Protein AF-A0A8E0V393-F1 (afdb_monomer)

Structure (mmCIF, N/CA/C/O backbone):
data_AF-A0A8E0V393-F1
#
_entry.id   AF-A0A8E0V393-F1
#
loop_
_atom_site.group_PDB
_atom_site.id
_atom_site.type_symbol
_atom_site.label_atom_id
_atom_site.label_alt_id
_atom_site.label_comp_id
_atom_site.label_asym_id
_atom_site.label_entity_id
_atom_site.label_seq_id
_atom_site.pdbx_PDB_ins_code
_atom_site.Cartn_x
_atom_site.Cartn_y
_atom_site.Cartn_z
_atom_site.occupancy
_atom_site.B_iso_or_equiv
_atom_site.auth_seq_id
_atom_site.auth_comp_id
_atom_site.auth_asym_id
_atom_site.auth_atom_id
_atom_site.pdbx_PDB_model_num
ATOM 1 N N . MET A 1 1 ? -1.087 10.010 -9.249 1.00 52.94 1 MET A N 1
ATOM 2 C CA . MET A 1 1 ? -2.219 9.101 -9.509 1.00 52.94 1 MET A CA 1
ATOM 3 C C . MET A 1 1 ? -3.265 9.861 -10.289 1.00 52.94 1 MET A C 1
ATOM 5 O O . MET A 1 1 ? -3.625 10.969 -9.898 1.00 52.94 1 MET A O 1
ATOM 9 N N . ASP A 1 2 ? -3.722 9.287 -11.389 1.00 52.03 2 ASP A N 1
ATOM 10 C CA . ASP A 1 2 ? -4.649 9.952 -12.288 1.00 52.03 2 ASP A CA 1
ATOM 11 C C . ASP A 1 2 ? -6.022 9.872 -11.626 1.00 52.03 2 ASP A C 1
ATOM 13 O O . ASP A 1 2 ? -6.637 8.809 -11.564 1.00 52.03 2 ASP A O 1
ATOM 17 N N . ALA A 1 3 ? -6.461 10.986 -11.040 1.00 61.19 3 ALA A N 1
ATOM 18 C CA . ALA A 1 3 ? -7.719 11.134 -10.314 1.00 61.19 3 ALA A CA 1
ATOM 19 C C . ALA A 1 3 ? -8.929 11.051 -11.266 1.00 61.19 3 ALA A C 1
ATOM 21 O O . ALA A 1 3 ? -9.709 11.992 -11.414 1.00 61.19 3 ALA A O 1
ATOM 22 N N . THR A 1 4 ? -9.057 9.933 -11.975 1.00 73.75 4 THR A N 1
ATOM 23 C CA . THR A 1 4 ? -10.166 9.664 -12.882 1.00 73.75 4 THR A CA 1
ATOM 24 C C . THR A 1 4 ? -11.470 9.629 -12.089 1.00 73.75 4 THR A C 1
ATOM 26 O O . THR A 1 4 ? -11.495 9.237 -10.921 1.00 73.75 4 THR A O 1
ATOM 29 N N . ALA A 1 5 ? -12.575 10.028 -12.724 1.00 72.75 5 ALA A N 1
ATOM 30 C CA . ALA A 1 5 ? -13.882 10.046 -12.066 1.00 72.75 5 ALA A CA 1
ATOM 31 C C . ALA A 1 5 ? -14.248 8.698 -11.401 1.00 72.75 5 ALA A C 1
ATOM 33 O O . ALA A 1 5 ? -14.645 8.721 -10.240 1.00 72.75 5 ALA A O 1
ATOM 34 N N . PRO A 1 6 ? -14.020 7.520 -12.025 1.00 75.88 6 PRO A N 1
ATOM 35 C CA . PRO A 1 6 ? -14.301 6.240 -11.371 1.00 75.88 6 PRO A CA 1
ATOM 36 C C . PRO A 1 6 ? -13.514 6.012 -10.076 1.00 75.88 6 PRO A C 1
ATOM 38 O O . PRO A 1 6 ? -14.058 5.444 -9.128 1.00 75.88 6 PRO A O 1
ATOM 41 N N . TYR A 1 7 ? -12.253 6.454 -10.029 1.00 70.75 7 TYR A N 1
ATOM 42 C CA . TYR A 1 7 ? -11.410 6.347 -8.841 1.00 70.75 7 TYR A CA 1
ATOM 43 C C . TYR A 1 7 ? -11.893 7.291 -7.732 1.00 70.75 7 TYR A C 1
ATOM 45 O O . TYR A 1 7 ? -12.052 6.879 -6.582 1.00 70.75 7 TYR A O 1
ATOM 53 N N . LEU A 1 8 ? -12.216 8.536 -8.093 1.00 73.19 8 LEU A N 1
ATOM 54 C CA . LEU A 1 8 ? -12.776 9.519 -7.164 1.00 73.19 8 LEU A CA 1
ATOM 55 C C . LEU A 1 8 ? -14.167 9.125 -6.652 1.00 73.19 8 LEU A C 1
ATOM 57 O O . LEU A 1 8 ? -14.508 9.478 -5.529 1.00 73.19 8 LEU A O 1
ATOM 61 N N . ASP A 1 9 ? -14.939 8.356 -7.421 1.00 81.50 9 ASP A N 1
ATOM 62 C CA . ASP A 1 9 ? -16.262 7.855 -7.031 1.00 81.50 9 ASP A CA 1
ATOM 63 C C . ASP A 1 9 ? -16.203 6.546 -6.229 1.00 81.50 9 ASP A C 1
ATOM 65 O O . ASP A 1 9 ? -17.184 6.145 -5.595 1.00 81.50 9 ASP A O 1
ATOM 69 N N . PHE A 1 10 ? -15.088 5.817 -6.265 1.00 83.31 10 PHE A N 1
ATOM 70 C CA . PHE A 1 10 ? -14.952 4.539 -5.567 1.00 83.31 10 PHE A CA 1
ATOM 71 C C . PHE A 1 10 ? -14.913 4.712 -4.043 1.00 83.31 10 PHE A C 1
ATOM 73 O O . PHE A 1 10 ? -15.732 4.118 -3.337 1.00 83.31 10 PHE A O 1
ATOM 80 N N . TRP A 1 11 ? -14.034 5.574 -3.532 1.00 82.00 11 TRP A N 1
ATOM 81 C CA . TRP A 1 11 ? -13.861 5.776 -2.088 1.00 82.00 11 TRP A CA 1
ATOM 82 C C . TRP A 1 11 ? -15.087 6.382 -1.385 1.00 82.00 11 TRP A C 1
ATOM 84 O O . TRP A 1 11 ? -15.479 5.858 -0.337 1.00 82.00 11 TRP A O 1
ATOM 94 N N . PRO A 1 12 ? -15.793 7.380 -1.956 1.00 85.88 12 PRO A N 1
ATOM 95 C CA . PRO A 1 12 ? -17.058 7.858 -1.403 1.00 85.88 12 PRO A CA 1
ATOM 96 C C . PRO A 1 12 ? -18.147 6.781 -1.365 1.00 85.88 12 PRO A C 1
ATOM 98 O O . PRO A 1 12 ? -18.962 6.760 -0.440 1.00 85.88 12 PRO A O 1
ATOM 101 N N . ARG A 1 13 ? -18.173 5.853 -2.335 1.00 87.75 13 ARG A N 1
ATOM 102 C CA . ARG A 1 13 ? -19.107 4.716 -2.296 1.00 87.75 13 ARG A CA 1
ATOM 103 C C . ARG A 1 13 ? -18.800 3.783 -1.132 1.00 87.75 13 ARG A C 1
ATOM 105 O O . ARG A 1 13 ? -19.727 3.433 -0.406 1.00 87.75 13 ARG A O 1
ATOM 112 N N . ILE A 1 14 ? -17.528 3.440 -0.915 1.00 87.31 14 ILE A N 1
ATOM 113 C CA . ILE A 1 14 ? -17.121 2.645 0.254 1.00 87.31 14 ILE A CA 1
ATOM 114 C C . ILE A 1 14 ? -17.487 3.377 1.546 1.00 87.31 14 ILE A C 1
ATOM 116 O O . ILE A 1 14 ? -18.123 2.783 2.412 1.00 87.31 14 ILE A O 1
ATOM 120 N N . GLN A 1 15 ? -17.164 4.669 1.655 1.00 88.00 15 GLN A N 1
ATOM 121 C CA . GLN A 1 15 ? -17.500 5.479 2.829 1.00 88.00 15 GLN A CA 1
ATOM 122 C C . GLN A 1 15 ? -19.001 5.448 3.124 1.00 88.00 15 GLN A C 1
ATOM 124 O O . GLN A 1 15 ? -19.404 5.277 4.268 1.00 88.00 15 GLN A O 1
ATOM 129 N N . LYS A 1 16 ? -19.845 5.563 2.092 1.00 90.31 16 LYS A N 1
ATOM 130 C CA . LYS A 1 16 ? -21.301 5.490 2.241 1.00 90.31 16 LYS A CA 1
ATOM 131 C C . LYS A 1 16 ? -21.769 4.110 2.712 1.00 90.31 16 LYS A C 1
ATOM 133 O O . LYS A 1 16 ? -22.673 4.031 3.541 1.00 90.31 16 LYS A O 1
ATOM 138 N N . SER A 1 17 ? -21.174 3.035 2.199 1.00 91.69 17 SER A N 1
ATOM 139 C CA . SER A 1 17 ? -21.468 1.672 2.654 1.00 91.69 17 SER A CA 1
ATOM 140 C C . SER A 1 17 ? -21.063 1.460 4.114 1.00 91.69 17 SER A C 1
ATOM 142 O O . SER A 1 17 ? -21.858 0.925 4.882 1.00 91.69 17 SER A O 1
ATOM 144 N N . LEU A 1 18 ? -19.887 1.939 4.524 1.00 91.31 18 LEU A N 1
ATOM 145 C CA . LEU A 1 18 ? -19.428 1.879 5.915 1.00 91.31 18 LEU A CA 1
ATOM 146 C C . LEU A 1 18 ? -20.312 2.724 6.840 1.00 91.31 18 LEU A C 1
ATOM 148 O O . LEU A 1 18 ? -20.756 2.232 7.874 1.00 91.31 18 LEU A O 1
ATOM 152 N N . ALA A 1 19 ? -20.692 3.929 6.411 1.00 91.81 19 ALA A N 1
ATOM 153 C CA . ALA A 1 19 ? -21.616 4.781 7.153 1.00 91.81 19 ALA A CA 1
ATOM 154 C C . ALA A 1 19 ? -22.994 4.120 7.344 1.00 91.81 19 ALA A C 1
ATOM 156 O O . ALA A 1 19 ? -23.599 4.254 8.402 1.00 91.81 19 ALA A O 1
ATOM 157 N N . SER A 1 20 ? -23.485 3.352 6.360 1.00 93.62 20 SER A N 1
ATOM 158 C CA . SER A 1 20 ? -24.735 2.583 6.505 1.00 93.62 20 SER A CA 1
ATOM 159 C C . SER A 1 20 ? -24.648 1.441 7.525 1.00 93.62 20 SER A C 1
ATOM 161 O O . SER A 1 20 ? -25.679 0.954 7.985 1.00 93.62 20 SER A O 1
ATOM 163 N N . ALA A 1 21 ? -23.428 1.045 7.891 1.00 93.81 21 ALA A N 1
ATOM 164 C CA . ALA A 1 21 ? -23.123 0.092 8.951 1.00 93.81 21 ALA A CA 1
ATOM 165 C C . ALA A 1 21 ? -22.686 0.781 10.262 1.00 93.81 21 ALA A C 1
ATOM 167 O O . ALA A 1 21 ? -22.158 0.105 11.140 1.00 93.81 21 ALA A O 1
ATOM 168 N N . ASP A 1 22 ? -22.904 2.097 10.391 1.00 93.25 22 ASP A N 1
ATOM 169 C CA . ASP A 1 22 ? -22.521 2.922 11.549 1.00 93.25 22 ASP A CA 1
ATOM 170 C C . ASP A 1 22 ? -20.999 2.970 11.805 1.00 93.25 22 ASP A C 1
ATOM 172 O O . ASP A 1 22 ? -20.531 3.118 12.932 1.00 93.25 22 ASP A O 1
ATOM 176 N N . ILE A 1 23 ? -20.205 2.837 10.735 1.00 90.19 23 ILE A N 1
ATOM 177 C CA . ILE A 1 23 ? -18.744 2.955 10.766 1.00 90.19 23 ILE A CA 1
ATOM 178 C C . ILE A 1 23 ? -18.354 4.293 10.134 1.00 90.19 23 ILE A C 1
ATOM 180 O O . ILE A 1 23 ? -18.463 4.482 8.920 1.00 90.19 23 ILE A O 1
ATOM 184 N N . GLU A 1 24 ? -17.883 5.227 10.960 1.00 89.81 24 GLU A N 1
ATOM 185 C CA . GLU A 1 24 ? -17.367 6.514 10.497 1.00 89.81 24 GLU A CA 1
ATOM 186 C C . GLU A 1 24 ? -15.930 6.367 9.982 1.00 89.81 24 GLU A C 1
ATOM 188 O O . GLU A 1 24 ? -15.048 5.859 10.675 1.00 89.81 24 GLU A O 1
ATOM 193 N N . THR A 1 25 ? -15.682 6.842 8.763 1.00 89.44 25 THR A N 1
ATOM 194 C CA . THR A 1 25 ? -14.355 6.802 8.139 1.00 89.44 25 THR A CA 1
ATOM 195 C C . THR A 1 25 ? -14.029 8.109 7.434 1.00 89.44 25 THR A C 1
ATOM 197 O O . THR A 1 25 ? -14.920 8.756 6.879 1.00 89.44 25 THR A O 1
ATOM 200 N N . ALA A 1 26 ? -12.739 8.436 7.371 1.00 89.06 26 ALA A N 1
ATOM 201 C CA . ALA A 1 26 ? -12.186 9.498 6.541 1.00 89.06 26 ALA A CA 1
ATOM 202 C C . ALA A 1 26 ? -11.078 8.930 5.643 1.00 89.06 26 ALA A C 1
ATOM 204 O O . ALA A 1 26 ? -10.361 8.018 6.050 1.00 89.06 26 ALA A O 1
ATOM 205 N N . TRP A 1 27 ? -10.934 9.487 4.440 1.00 86.56 27 TRP A N 1
ATOM 206 C CA . TRP A 1 27 ? -9.903 9.096 3.480 1.00 86.56 27 TRP A CA 1
ATOM 207 C C . TRP A 1 27 ? -8.866 10.206 3.357 1.00 86.56 27 TRP A C 1
ATOM 209 O O . TRP A 1 27 ? -9.212 11.353 3.074 1.00 86.56 27 TRP A O 1
ATOM 219 N N . PHE A 1 28 ? -7.597 9.862 3.558 1.00 87.56 28 PHE A N 1
ATOM 220 C CA . PHE A 1 28 ? -6.471 10.736 3.253 1.00 87.56 28 PHE A CA 1
ATOM 221 C C . PHE A 1 28 ? -5.746 10.175 2.031 1.00 87.56 28 PHE A C 1
ATOM 223 O O . PHE A 1 28 ? -5.221 9.065 2.074 1.00 87.56 28 PHE A O 1
ATOM 230 N N . HIS A 1 29 ? -5.723 10.935 0.938 1.00 86.31 29 HIS A N 1
ATOM 231 C CA . HIS A 1 29 ? -5.036 10.534 -0.286 1.00 86.31 29 HIS A CA 1
ATOM 232 C C . HIS A 1 29 ? -3.647 11.169 -0.326 1.00 86.31 29 HIS A C 1
ATOM 234 O O . HIS A 1 29 ? -3.523 12.378 -0.507 1.00 86.31 29 HIS A O 1
ATOM 240 N N . CYS A 1 30 ? -2.601 10.353 -0.186 1.00 84.75 30 CYS A N 1
ATOM 241 C CA . CYS A 1 30 ? -1.232 10.803 -0.415 1.00 84.75 30 CYS A CA 1
ATOM 242 C C . CYS A 1 30 ? -1.003 10.963 -1.927 1.00 84.75 30 CYS A C 1
ATOM 244 O O . CYS A 1 30 ? -0.904 9.981 -2.663 1.00 84.75 30 CYS A O 1
ATOM 246 N N . THR A 1 31 ? -0.957 12.204 -2.408 1.00 89.25 31 THR A N 1
ATOM 247 C CA . THR A 1 31 ? -0.609 12.518 -3.799 1.00 89.25 31 THR A CA 1
ATOM 248 C C . THR A 1 31 ? 0.908 12.577 -3.953 1.00 89.25 31 THR A C 1
ATOM 250 O O . THR A 1 31 ? 1.472 13.660 -4.091 1.00 89.25 31 THR A O 1
ATOM 253 N N . TYR A 1 32 ? 1.559 11.418 -3.891 1.00 85.19 32 TYR A N 1
ATOM 254 C CA . TYR A 1 32 ? 3.004 11.313 -4.079 1.00 85.19 32 TYR A CA 1
ATOM 255 C C . TYR A 1 32 ? 3.407 11.549 -5.544 1.00 85.19 32 TYR A C 1
ATOM 257 O O . TYR A 1 32 ? 2.631 11.329 -6.486 1.00 85.19 32 TYR A O 1
ATOM 265 N N . THR A 1 33 ? 4.636 12.010 -5.734 1.00 88.62 33 THR A N 1
ATOM 266 C CA . THR A 1 33 ? 5.202 12.393 -7.022 1.00 88.62 33 THR A CA 1
ATOM 267 C C . THR A 1 33 ? 5.509 11.151 -7.864 1.00 88.62 33 THR A C 1
ATOM 269 O O . THR A 1 33 ? 6.154 10.212 -7.413 1.00 88.62 33 THR A O 1
ATOM 272 N N . LEU A 1 34 ? 5.056 11.110 -9.119 1.00 86.69 34 LEU A N 1
ATOM 273 C CA . LEU A 1 34 ? 5.272 9.957 -10.004 1.00 86.69 34 LEU A CA 1
ATOM 274 C C . LEU A 1 34 ? 6.572 10.078 -10.811 1.00 86.69 34 LEU A C 1
ATOM 276 O O . LEU A 1 34 ? 7.015 11.181 -11.139 1.00 86.69 34 LEU A O 1
ATOM 280 N N . THR A 1 35 ? 7.144 8.945 -11.217 1.00 80.75 35 THR A N 1
ATOM 281 C CA . THR A 1 35 ? 8.147 8.915 -12.289 1.00 80.75 35 THR A CA 1
ATOM 282 C C . THR A 1 35 ? 7.533 9.416 -13.610 1.00 80.75 35 THR A C 1
ATOM 284 O O . THR A 1 35 ? 6.346 9.202 -13.860 1.00 80.75 35 THR A O 1
ATOM 287 N N . PRO A 1 36 ? 8.305 10.111 -14.471 1.00 84.38 36 PRO A N 1
ATOM 288 C CA . PRO A 1 36 ? 9.731 10.426 -14.338 1.00 84.38 36 PRO A CA 1
ATOM 289 C C . PRO A 1 36 ? 10.025 11.708 -13.531 1.00 84.38 36 PRO A C 1
ATOM 291 O O . PRO A 1 36 ? 11.174 12.135 -13.481 1.00 84.38 36 PRO A O 1
ATOM 294 N N . HIS A 1 37 ? 9.019 12.357 -12.932 1.00 88.31 37 HIS A N 1
ATOM 295 C CA . HIS A 1 37 ? 9.201 13.634 -12.228 1.00 88.31 37 HIS A CA 1
ATOM 296 C C . HIS A 1 37 ? 9.974 13.493 -10.909 1.00 88.31 37 HIS A C 1
ATOM 298 O O . HIS A 1 37 ? 10.737 14.392 -10.562 1.00 88.31 37 HIS A O 1
ATOM 304 N N . ALA A 1 38 ? 9.812 12.366 -10.213 1.00 85.12 38 ALA A N 1
ATOM 305 C CA . ALA A 1 38 ? 10.666 11.947 -9.104 1.00 85.12 38 ALA A CA 1
ATOM 306 C C . ALA A 1 38 ? 10.805 10.419 -9.082 1.00 85.12 38 ALA A C 1
ATOM 308 O O . ALA A 1 38 ? 9.945 9.704 -9.597 1.00 85.12 38 ALA A O 1
ATOM 309 N N . ALA A 1 39 ? 11.877 9.925 -8.475 1.00 86.75 39 ALA A N 1
ATOM 310 C CA . ALA A 1 39 ? 12.171 8.503 -8.310 1.00 86.75 39 ALA A CA 1
ATOM 311 C C . ALA A 1 39 ? 12.422 8.186 -6.827 1.00 86.75 39 ALA A C 1
ATOM 313 O O . ALA A 1 39 ? 12.433 9.098 -5.996 1.00 86.75 39 ALA A O 1
ATOM 314 N N . TYR A 1 40 ? 12.650 6.913 -6.499 1.00 78.75 40 TYR A N 1
ATOM 315 C CA . TYR A 1 40 ? 12.994 6.506 -5.137 1.00 78.75 40 TYR A CA 1
ATOM 316 C C . TYR A 1 40 ? 14.182 7.334 -4.584 1.00 78.75 40 TYR A C 1
ATOM 318 O O . TYR A 1 40 ? 15.143 7.579 -5.325 1.00 78.75 40 TYR A O 1
ATOM 326 N N . PRO A 1 41 ? 14.157 7.768 -3.304 1.00 84.44 41 PRO A N 1
ATOM 327 C CA . PRO A 1 41 ? 13.163 7.465 -2.263 1.00 84.44 41 PRO A CA 1
ATOM 328 C C . PRO A 1 41 ? 11.993 8.459 -2.139 1.00 84.44 41 PRO A C 1
ATOM 330 O O . PRO A 1 41 ? 11.233 8.357 -1.180 1.00 84.44 41 PRO A O 1
ATOM 333 N N . THR A 1 42 ? 11.800 9.401 -3.069 1.00 86.12 42 THR A N 1
ATOM 334 C CA . THR A 1 42 ? 10.861 10.527 -2.883 1.00 86.12 42 THR A CA 1
ATOM 335 C C . THR A 1 42 ? 9.435 10.093 -2.539 1.00 86.12 42 THR A C 1
ATOM 337 O O . THR A 1 42 ? 8.858 10.610 -1.589 1.00 86.12 42 THR A O 1
ATOM 340 N N . GLN A 1 43 ? 8.872 9.110 -3.245 1.00 87.44 43 GLN A N 1
ATOM 341 C CA . GLN A 1 43 ? 7.506 8.636 -2.985 1.00 87.44 43 GLN A CA 1
ATOM 342 C C . GLN A 1 43 ? 7.347 8.075 -1.573 1.00 87.44 43 GLN A C 1
ATOM 344 O O . GLN A 1 43 ? 6.326 8.272 -0.914 1.00 87.44 43 GLN A O 1
ATOM 349 N N . PHE A 1 44 ? 8.373 7.362 -1.118 1.00 77.31 44 PHE A N 1
ATOM 350 C CA . PHE A 1 44 ? 8.434 6.773 0.207 1.00 77.31 44 PHE A CA 1
ATOM 351 C C . PHE A 1 44 ? 8.543 7.845 1.293 1.00 77.31 44 PHE A C 1
ATOM 353 O O . PHE A 1 44 ? 7.780 7.803 2.257 1.00 77.31 44 PHE A O 1
ATOM 360 N N . GLU A 1 45 ? 9.394 8.851 1.099 1.00 82.25 45 GLU A N 1
ATOM 361 C CA . GLU A 1 45 ? 9.487 10.005 1.998 1.00 82.25 45 GLU A CA 1
ATOM 362 C C . GLU A 1 45 ? 8.150 10.761 2.092 1.00 82.25 45 GLU A C 1
ATOM 364 O O . GLU A 1 45 ? 7.687 11.070 3.189 1.00 82.25 45 GLU A O 1
ATOM 369 N N . GLU A 1 46 ? 7.476 10.989 0.961 1.00 86.81 46 GLU A N 1
ATOM 370 C CA . GLU A 1 46 ? 6.163 11.646 0.909 1.00 86.81 46 GLU A CA 1
ATOM 371 C C . GLU A 1 46 ? 5.069 10.834 1.630 1.00 86.81 46 GLU A C 1
ATOM 373 O O . GLU A 1 46 ? 4.204 11.409 2.298 1.00 86.81 46 GLU A O 1
ATOM 378 N N . ALA A 1 47 ? 5.106 9.500 1.546 1.00 79.88 47 ALA A N 1
ATOM 379 C CA . ALA A 1 47 ? 4.171 8.630 2.260 1.00 79.88 47 ALA A CA 1
ATOM 380 C C . ALA A 1 47 ? 4.416 8.608 3.776 1.00 79.88 47 ALA A C 1
ATOM 382 O O . ALA A 1 47 ? 3.458 8.638 4.555 1.00 79.88 47 ALA A O 1
ATOM 383 N N . VAL A 1 48 ? 5.683 8.588 4.204 1.00 77.56 48 VAL A N 1
ATOM 384 C CA . VAL A 1 48 ? 6.058 8.686 5.624 1.00 77.56 48 VAL A CA 1
ATOM 385 C C . VAL A 1 48 ? 5.619 10.032 6.198 1.00 77.56 48 VAL A C 1
ATOM 387 O O . VAL A 1 48 ? 5.003 10.071 7.264 1.00 77.56 48 VAL A O 1
ATOM 390 N N . GLU A 1 49 ? 5.854 11.125 5.474 1.00 83.31 49 GLU A N 1
ATOM 391 C CA . GLU A 1 49 ? 5.453 12.465 5.906 1.00 83.31 49 GLU A CA 1
ATOM 392 C C . GLU A 1 49 ? 3.927 12.619 5.972 1.00 83.31 49 GLU A C 1
ATOM 394 O O . GLU A 1 49 ? 3.398 13.215 6.911 1.00 83.31 49 GLU A O 1
ATOM 399 N N . ALA A 1 50 ? 3.189 12.013 5.036 1.00 84.50 50 ALA A N 1
ATOM 400 C CA . ALA A 1 50 ? 1.731 11.959 5.102 1.00 84.50 50 ALA A CA 1
ATOM 401 C C . ALA A 1 50 ? 1.232 11.236 6.366 1.00 84.50 50 ALA A C 1
ATOM 403 O O . ALA A 1 50 ? 0.309 11.716 7.029 1.00 84.50 50 ALA A O 1
ATOM 404 N N . LEU A 1 51 ? 1.844 10.105 6.733 1.00 79.44 51 LEU A N 1
ATOM 405 C CA . LEU A 1 51 ? 1.495 9.397 7.964 1.00 79.44 51 LEU A CA 1
ATOM 406 C C . LEU A 1 51 ? 1.840 10.227 9.208 1.00 79.44 51 LEU A C 1
ATOM 408 O O . LEU A 1 51 ? 1.009 10.328 10.113 1.00 79.44 51 LEU A O 1
ATOM 412 N N . ARG A 1 52 ? 3.020 10.863 9.233 1.00 86.44 52 ARG A N 1
ATOM 413 C CA . ARG A 1 52 ? 3.435 11.776 10.309 1.00 86.44 52 ARG A CA 1
ATOM 414 C C . ARG A 1 52 ? 2.403 12.885 10.504 1.00 86.44 52 ARG A C 1
ATOM 416 O O . ARG A 1 52 ? 1.932 13.078 11.619 1.00 86.44 52 ARG A O 1
ATOM 423 N N . TYR A 1 53 ? 1.980 13.543 9.425 1.00 82.94 53 TYR A N 1
ATOM 424 C CA . TYR A 1 53 ? 0.943 14.577 9.457 1.00 82.94 53 TYR A CA 1
ATOM 425 C C . TYR A 1 53 ? -0.376 14.074 10.071 1.00 82.94 53 TYR A C 1
ATOM 427 O O . TYR A 1 53 ? -0.970 14.733 10.924 1.00 82.94 53 TYR A O 1
ATOM 435 N N . ILE A 1 54 ? -0.841 12.880 9.694 1.00 81.69 54 ILE A N 1
ATOM 436 C CA . ILE A 1 54 ? -2.084 12.311 10.239 1.00 81.69 54 ILE A CA 1
ATOM 437 C C . ILE A 1 54 ? -1.962 12.020 11.744 1.00 81.69 54 ILE A C 1
ATOM 439 O O . ILE A 1 54 ? -2.902 12.267 12.506 1.00 81.69 54 ILE A O 1
ATOM 443 N N . VAL A 1 55 ? -0.824 11.485 12.181 1.00 77.38 55 VAL A N 1
ATOM 444 C CA . VAL A 1 55 ? -0.613 11.097 13.581 1.00 77.38 55 VAL A CA 1
ATOM 445 C C . VAL A 1 55 ? -0.353 12.316 14.460 1.00 77.38 55 VAL A C 1
ATOM 447 O O . VAL A 1 55 ? -1.019 12.498 15.478 1.00 77.38 55 VAL A O 1
ATOM 450 N N . GLU A 1 56 ? 0.607 13.148 14.073 1.00 81.50 56 GLU A N 1
ATOM 451 C CA . GLU A 1 56 ? 1.117 14.242 14.896 1.00 81.50 56 GLU A CA 1
ATOM 452 C C . GLU A 1 56 ? 0.270 15.505 14.748 1.00 81.50 56 GLU A C 1
ATOM 454 O O . GLU A 1 56 ? -0.184 16.061 15.748 1.00 81.50 56 GLU A O 1
ATOM 459 N N . ASP A 1 57 ? 0.010 15.937 13.512 1.00 85.06 57 ASP A N 1
ATOM 460 C CA . ASP A 1 57 ? -0.637 17.225 13.247 1.00 85.06 57 ASP A CA 1
ATOM 461 C C . ASP A 1 57 ? -2.172 17.126 13.328 1.00 85.06 57 ASP A C 1
ATOM 463 O O . ASP A 1 57 ? -2.833 18.040 13.826 1.00 85.06 57 ASP A O 1
ATOM 467 N N . LEU A 1 58 ? -2.762 16.004 12.893 1.00 88.69 58 LEU A N 1
ATOM 468 C CA . LEU A 1 58 ? -4.205 15.739 13.026 1.00 88.69 58 LEU A CA 1
ATOM 469 C C . LEU A 1 58 ? -4.580 14.974 14.306 1.00 88.69 58 LEU A C 1
ATOM 471 O O . LEU A 1 58 ? -5.772 14.764 14.559 1.00 88.69 58 LEU A O 1
ATOM 475 N N . GLY A 1 59 ? -3.593 14.549 15.101 1.00 82.94 59 GLY A N 1
ATOM 476 C CA . GLY A 1 59 ? -3.800 13.887 16.390 1.00 82.94 59 GLY A CA 1
ATOM 477 C C . GLY A 1 59 ? -4.532 12.546 16.302 1.00 82.94 59 GLY A C 1
ATOM 478 O O . GLY A 1 59 ? -5.245 12.173 17.239 1.00 82.94 59 GLY A O 1
ATOM 479 N N . ARG A 1 60 ? -4.438 11.832 15.172 1.00 84.38 60 ARG A N 1
ATOM 480 C CA . ARG A 1 60 ? -5.109 10.536 15.002 1.00 84.38 60 ARG A CA 1
ATOM 481 C C . ARG A 1 60 ? -4.277 9.424 15.627 1.00 84.38 60 ARG A C 1
ATOM 483 O O . ARG A 1 60 ? -3.087 9.294 15.360 1.00 84.38 60 ARG A O 1
ATOM 490 N N . SER A 1 61 ? -4.921 8.587 16.441 1.00 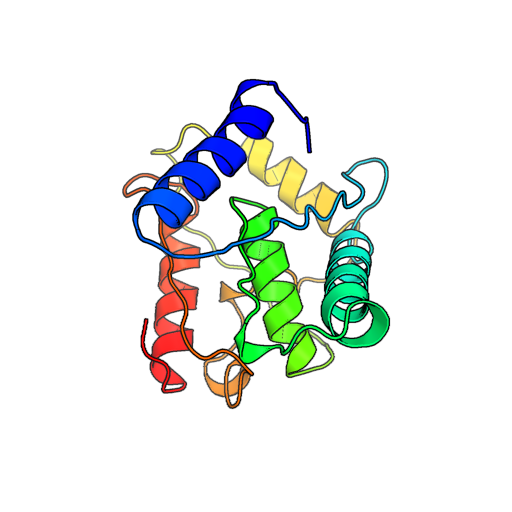82.00 61 SER A N 1
ATOM 491 C CA . SER A 1 61 ? -4.260 7.416 17.017 1.00 82.00 61 SER A CA 1
ATOM 492 C C . SER A 1 61 ? -3.844 6.447 15.903 1.00 82.00 61 SER A C 1
ATOM 494 O O . SER A 1 61 ? -4.708 6.082 15.102 1.00 82.00 61 SER A O 1
ATOM 496 N N . PRO A 1 62 ? -2.595 5.941 15.882 1.00 77.94 62 PRO A N 1
ATOM 497 C CA . PRO A 1 62 ? -2.165 4.927 14.917 1.00 77.94 62 PRO A CA 1
ATOM 498 C C . PRO A 1 62 ? -3.071 3.691 14.870 1.00 77.94 62 PRO A C 1
ATOM 500 O O . PRO A 1 62 ? -3.292 3.124 13.807 1.00 77.94 62 PRO A O 1
ATOM 503 N N . SER A 1 63 ? -3.679 3.309 16.001 1.00 77.56 63 SER A N 1
ATOM 504 C CA . SER A 1 63 ? -4.622 2.181 16.068 1.00 77.56 63 SER A CA 1
ATOM 505 C C . SER A 1 63 ? -5.944 2.404 15.324 1.00 77.56 63 SER A C 1
ATOM 507 O O . SER A 1 63 ? -6.737 1.474 15.210 1.00 77.56 63 SER A O 1
ATOM 509 N N . GLN A 1 64 ? -6.205 3.624 14.852 1.00 82.19 64 GLN A N 1
ATOM 510 C CA . GLN A 1 64 ? -7.386 3.992 14.069 1.00 82.19 64 GLN A CA 1
ATOM 511 C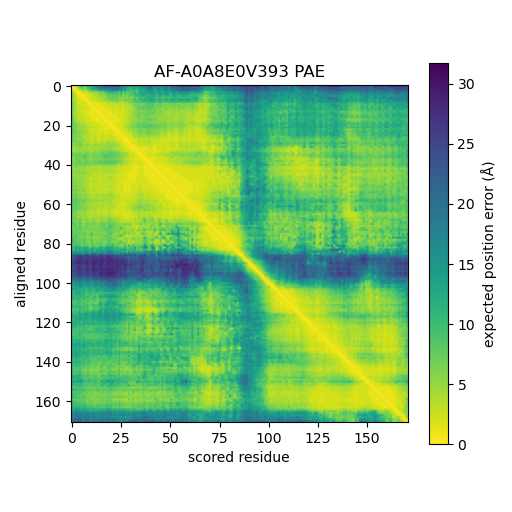 C . GLN A 1 64 ? -7.043 4.269 12.598 1.00 82.19 64 GLN A C 1
ATOM 513 O O . GLN A 1 64 ? -7.900 4.737 11.851 1.00 82.19 64 GLN A O 1
ATOM 518 N N . ILE A 1 65 ? -5.796 4.021 12.185 1.00 82.50 65 ILE A N 1
ATOM 519 C CA . ILE A 1 65 ? -5.314 4.290 10.833 1.00 82.50 65 ILE A CA 1
ATOM 520 C C . ILE A 1 65 ? -5.176 2.968 10.083 1.00 82.50 65 ILE A C 1
ATOM 522 O O . ILE A 1 65 ? -4.548 2.023 10.556 1.00 82.50 65 ILE A O 1
ATOM 526 N N . LEU A 1 66 ? -5.749 2.930 8.884 1.00 85.00 66 LEU A N 1
ATOM 527 C CA . LEU A 1 66 ? -5.526 1.874 7.906 1.00 85.00 66 LEU A CA 1
ATOM 528 C C . LEU A 1 66 ? -4.651 2.445 6.791 1.00 85.00 66 LEU A C 1
ATOM 530 O O . LEU A 1 66 ? -5.021 3.436 6.162 1.00 85.00 66 LEU A O 1
ATOM 534 N N . LEU A 1 67 ? -3.504 1.815 6.546 1.00 81.88 67 LEU A N 1
ATOM 535 C CA . LEU A 1 67 ? -2.730 2.045 5.330 1.00 81.88 67 LEU A CA 1
ATOM 536 C C . LEU A 1 67 ? -3.281 1.124 4.241 1.00 81.88 67 LEU A C 1
ATOM 538 O O . LEU A 1 67 ? -3.433 -0.077 4.465 1.00 81.88 67 LEU A O 1
ATOM 542 N N . ALA A 1 68 ? -3.608 1.689 3.084 1.00 84.69 68 ALA A N 1
ATOM 543 C CA . ALA A 1 68 ? -4.170 0.953 1.963 1.00 84.69 68 ALA A CA 1
ATOM 544 C C . ALA A 1 68 ? -3.604 1.478 0.642 1.00 84.69 68 ALA A C 1
ATOM 546 O O . ALA A 1 68 ? -3.441 2.686 0.466 1.00 84.69 68 ALA A O 1
ATOM 547 N N . GLY A 1 69 ? -3.352 0.563 -0.291 1.00 81.75 69 GLY A N 1
ATOM 548 C CA . GLY A 1 69 ? -2.895 0.865 -1.640 1.00 81.75 69 GLY A CA 1
ATOM 549 C C . GLY A 1 69 ? -2.962 -0.368 -2.538 1.00 81.75 69 GLY A C 1
ATOM 550 O O . GLY A 1 69 ? -3.043 -1.495 -2.052 1.00 81.75 69 GLY A O 1
ATOM 551 N N . ASP A 1 70 ? -2.939 -0.137 -3.843 1.00 80.69 70 ASP A N 1
ATOM 552 C CA . ASP A 1 70 ? -2.919 -1.130 -4.915 1.00 80.69 70 ASP A CA 1
ATOM 553 C C . ASP A 1 70 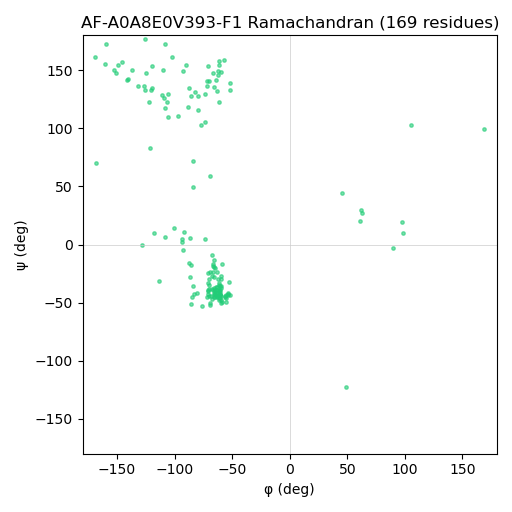? -1.646 -0.973 -5.763 1.00 80.69 70 ASP A C 1
ATOM 555 O O . ASP A 1 70 ? -1.069 0.114 -5.822 1.00 80.69 70 ASP A O 1
ATOM 559 N N . SER A 1 71 ? -1.180 -2.055 -6.398 1.00 83.38 71 SER A N 1
ATOM 560 C CA . SER A 1 71 ? 0.013 -2.047 -7.266 1.00 83.38 71 SER A CA 1
ATOM 561 C C . SER A 1 71 ? 1.223 -1.356 -6.588 1.00 83.38 71 SER A C 1
ATOM 563 O O . SER A 1 71 ? 1.605 -1.728 -5.475 1.00 83.38 71 SER A O 1
ATOM 565 N N . ALA A 1 72 ? 1.800 -0.310 -7.189 1.00 75.19 72 ALA A N 1
ATOM 566 C CA . ALA A 1 72 ? 2.889 0.479 -6.602 1.00 75.19 72 ALA A CA 1
ATOM 567 C C . ALA A 1 72 ? 2.523 1.143 -5.254 1.00 75.19 72 ALA A C 1
ATOM 569 O O . ALA A 1 72 ? 3.380 1.308 -4.389 1.00 75.19 72 ALA A O 1
ATOM 570 N N . GLY A 1 73 ? 1.249 1.483 -5.032 1.00 74.94 73 GLY A N 1
ATOM 571 C CA . GLY A 1 73 ? 0.762 1.996 -3.749 1.00 74.94 73 GLY A CA 1
ATOM 572 C C . GLY A 1 73 ? 0.748 0.934 -2.641 1.00 74.94 73 GLY A C 1
ATOM 573 O O . GLY A 1 73 ? 0.947 1.265 -1.472 1.00 74.94 73 GLY A O 1
ATOM 574 N N . ALA A 1 74 ? 0.572 -0.346 -2.989 1.00 77.00 74 ALA A N 1
ATOM 575 C CA . ALA A 1 74 ? 0.698 -1.453 -2.038 1.00 77.00 74 ALA A CA 1
ATOM 576 C C . ALA A 1 74 ? 2.164 -1.666 -1.630 1.00 77.00 74 ALA A C 1
ATOM 578 O O . ALA A 1 74 ? 2.453 -1.808 -0.442 1.00 77.00 74 ALA A O 1
ATOM 579 N N . ASN A 1 75 ? 3.094 -1.608 -2.592 1.00 80.00 75 ASN A N 1
ATOM 580 C CA . ASN A 1 75 ? 4.536 -1.623 -2.317 1.00 80.00 75 ASN A CA 1
ATOM 581 C C . ASN A 1 75 ? 4.931 -0.476 -1.367 1.00 80.00 75 ASN A C 1
ATOM 583 O O . ASN A 1 75 ? 5.597 -0.707 -0.361 1.00 80.00 75 ASN A O 1
ATOM 587 N N . LEU A 1 76 ? 4.407 0.730 -1.607 1.00 69.06 76 LEU A N 1
ATOM 588 C CA . LEU A 1 76 ? 4.629 1.898 -0.755 1.00 69.06 76 LEU A CA 1
ATOM 589 C C . LEU A 1 76 ? 4.108 1.704 0.680 1.00 69.06 76 LEU A C 1
ATOM 591 O O . LEU A 1 76 ? 4.788 2.074 1.636 1.00 69.06 76 LEU A O 1
ATOM 595 N N . CYS A 1 77 ? 2.943 1.070 0.856 1.00 70.75 77 CYS A N 1
ATOM 596 C CA . CYS A 1 77 ? 2.441 0.705 2.185 1.00 70.75 77 CYS A CA 1
ATOM 597 C C . CYS A 1 77 ? 3.408 -0.242 2.916 1.00 70.75 77 CYS A C 1
ATOM 599 O O . CYS A 1 77 ? 3.674 -0.052 4.104 1.00 70.75 77 CYS A O 1
ATOM 601 N N . LEU A 1 78 ? 3.967 -1.235 2.214 1.00 75.12 78 LEU A N 1
ATOM 602 C CA . LEU A 1 78 ? 4.958 -2.157 2.780 1.00 75.12 78 LEU A CA 1
ATOM 603 C C . LEU A 1 78 ? 6.275 -1.448 3.118 1.00 75.12 78 LEU A C 1
ATOM 605 O O . LEU A 1 78 ? 6.842 -1.705 4.180 1.00 75.12 78 LEU A O 1
ATOM 609 N N . ALA A 1 79 ? 6.723 -0.517 2.275 1.00 70.81 79 ALA A N 1
ATOM 610 C CA . ALA A 1 79 ? 7.895 0.313 2.531 1.00 70.81 79 ALA A CA 1
ATOM 611 C C . ALA A 1 79 ? 7.722 1.161 3.805 1.00 70.81 79 ALA A C 1
ATOM 613 O O . ALA A 1 79 ? 8.607 1.167 4.661 1.00 70.81 79 ALA A O 1
ATOM 614 N N . VAL A 1 80 ? 6.563 1.812 3.990 1.00 56.22 80 VAL A N 1
ATOM 615 C CA . VAL A 1 80 ? 6.246 2.570 5.218 1.00 56.22 80 VAL A CA 1
ATOM 616 C C . VAL A 1 80 ? 6.247 1.657 6.447 1.00 56.22 80 VAL A C 1
ATOM 618 O O . VAL A 1 80 ? 6.882 1.984 7.446 1.00 56.22 80 VAL A O 1
ATOM 621 N N . LEU A 1 81 ? 5.611 0.482 6.382 1.00 63.72 81 LEU A N 1
ATOM 622 C CA . LEU A 1 81 ? 5.621 -0.483 7.492 1.00 63.72 81 LEU A CA 1
ATOM 623 C C . LEU A 1 81 ? 7.038 -0.965 7.841 1.00 63.72 81 LEU A C 1
ATOM 625 O O . LEU A 1 81 ? 7.392 -1.083 9.016 1.00 63.72 81 LEU A O 1
ATOM 629 N N . SER A 1 82 ? 7.859 -1.210 6.820 1.00 65.00 82 SER A N 1
ATOM 630 C CA . SER A 1 82 ? 9.270 -1.564 6.963 1.00 65.00 82 SER A CA 1
ATOM 631 C C 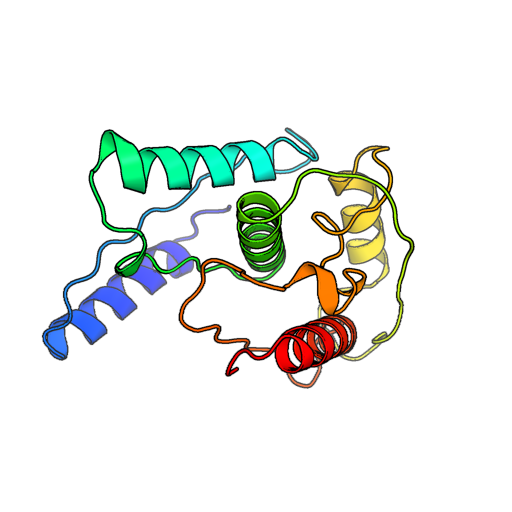. SER A 1 82 ? 10.047 -0.448 7.682 1.00 65.00 82 SER A C 1
ATOM 633 O O . SER A 1 82 ? 10.791 -0.716 8.627 1.00 65.00 82 SER A O 1
ATOM 635 N N . HIS A 1 83 ? 9.802 0.817 7.318 1.00 49.41 83 HIS A N 1
ATOM 636 C CA . HIS A 1 83 ? 10.491 1.992 7.870 1.00 49.41 83 HIS A CA 1
ATOM 637 C C . HIS A 1 83 ? 10.191 2.270 9.328 1.00 49.41 83 HIS A C 1
ATOM 639 O O . HIS A 1 83 ? 11.084 2.633 10.090 1.00 49.41 83 HIS A O 1
ATOM 645 N N . LEU A 1 84 ? 8.940 2.055 9.732 1.00 51.12 84 LEU A N 1
ATOM 646 C CA . LEU A 1 84 ? 8.544 2.168 11.133 1.00 51.12 84 LEU A CA 1
ATOM 647 C C . LEU A 1 84 ? 9.329 1.204 12.036 1.00 51.12 84 LEU A C 1
ATOM 649 O O . LEU A 1 84 ? 9.347 1.385 13.252 1.00 51.12 84 LEU A O 1
ATOM 653 N N . THR A 1 85 ? 9.969 0.187 11.453 1.00 52.44 85 THR A N 1
ATOM 654 C CA . THR A 1 85 ? 10.610 -0.898 12.191 1.00 52.44 85 THR A CA 1
ATOM 655 C C . THR A 1 85 ? 12.143 -0.894 12.039 1.00 52.44 85 THR A C 1
ATOM 657 O O . THR A 1 85 ? 12.832 -1.255 12.991 1.00 52.44 85 THR A O 1
ATOM 660 N N . HIS A 1 86 ? 12.706 -0.455 10.901 1.00 50.31 86 HIS A N 1
ATOM 661 C CA . HIS A 1 86 ? 14.153 -0.517 10.616 1.00 50.31 86 HIS A CA 1
ATOM 662 C C . HIS A 1 86 ? 14.634 0.647 9.705 1.00 50.31 86 HIS A C 1
ATOM 664 O O . HIS A 1 86 ? 13.837 1.217 8.966 1.00 50.31 86 HIS A O 1
ATOM 670 N N . PRO A 1 87 ? 15.926 1.040 9.770 1.00 48.56 87 PRO A N 1
ATOM 671 C CA . PRO A 1 87 ? 16.659 1.735 8.679 1.00 48.56 87 PRO A CA 1
ATOM 672 C C . PRO A 1 87 ? 17.770 0.860 7.997 1.00 48.56 87 PRO A C 1
ATOM 674 O O . PRO A 1 87 ? 18.324 -0.020 8.645 1.00 48.56 87 PRO A O 1
ATOM 677 N N . SER A 1 88 ? 18.057 1.097 6.695 1.00 47.66 88 SER A N 1
ATOM 678 C CA . SER A 1 88 ? 18.732 0.287 5.603 1.00 47.66 88 SER A CA 1
ATOM 679 C C . SER A 1 88 ? 20.227 -0.173 5.772 1.00 47.66 88 SER A C 1
ATOM 681 O O . SER A 1 88 ? 20.912 0.438 6.588 1.00 47.66 88 SER A O 1
ATOM 683 N N . ASP A 1 89 ? 20.830 -1.227 5.129 1.00 37.62 89 ASP A N 1
ATOM 684 C CA . ASP A 1 89 ? 20.961 -1.634 3.677 1.00 37.62 89 ASP A CA 1
ATOM 685 C C . ASP A 1 89 ? 21.135 -3.159 3.308 1.00 37.62 89 ASP A C 1
ATOM 687 O O . ASP A 1 89 ? 21.821 -3.891 4.022 1.00 37.62 89 ASP A O 1
ATOM 691 N N . GLY A 1 90 ? 20.634 -3.555 2.099 1.00 36.88 90 GLY A N 1
ATOM 692 C CA . GLY A 1 90 ? 21.260 -4.434 1.051 1.00 36.88 90 GLY A CA 1
ATOM 693 C C . GLY A 1 90 ? 20.811 -5.910 0.813 1.00 36.88 90 GLY A C 1
ATOM 694 O O . GLY A 1 90 ? 21.307 -6.763 1.540 1.00 36.88 90 GLY A O 1
ATOM 695 N N . VAL A 1 91 ? 20.011 -6.260 -0.237 1.00 44.47 91 VAL A N 1
ATOM 696 C CA . VAL A 1 91 ? 19.615 -7.668 -0.638 1.00 44.47 91 VAL A CA 1
ATOM 697 C C . VAL A 1 91 ? 19.107 -7.786 -2.132 1.00 44.47 91 VAL A C 1
ATOM 699 O O . VAL A 1 91 ? 18.676 -6.758 -2.651 1.00 44.47 91 VAL A O 1
ATOM 702 N N . PRO A 1 92 ? 19.171 -8.960 -2.843 1.00 36.00 92 PRO A N 1
ATOM 703 C CA . PRO A 1 92 ? 18.937 -9.130 -4.306 1.00 36.00 92 PRO A CA 1
ATOM 704 C C . PRO A 1 92 ? 17.621 -9.841 -4.767 1.00 36.00 92 PRO A C 1
ATOM 706 O O . PRO A 1 92 ? 16.928 -10.415 -3.944 1.00 36.00 92 PRO A O 1
ATOM 709 N N . ASP A 1 93 ? 17.360 -9.835 -6.094 1.00 34.72 93 ASP A N 1
ATOM 710 C CA . ASP A 1 93 ? 16.110 -10.135 -6.864 1.00 34.72 93 ASP A CA 1
ATOM 711 C C . ASP A 1 93 ? 15.442 -11.536 -6.791 1.00 34.72 93 ASP A C 1
ATOM 713 O O . ASP A 1 93 ? 16.118 -12.568 -6.705 1.00 34.72 93 ASP A O 1
ATOM 717 N N . VAL A 1 94 ? 14.114 -11.562 -7.047 1.00 30.72 94 VAL A N 1
ATOM 718 C CA . VAL A 1 94 ? 13.275 -12.762 -7.290 1.00 30.72 94 VAL A CA 1
ATOM 719 C C . VAL A 1 94 ? 12.378 -12.631 -8.537 1.00 30.72 94 VAL A C 1
ATOM 721 O O . VAL A 1 94 ? 11.701 -11.632 -8.749 1.00 30.72 94 VAL A O 1
ATOM 724 N N . GLU A 1 95 ? 12.321 -13.708 -9.328 1.00 36.34 95 GLU A N 1
ATOM 725 C CA . GLU A 1 95 ? 11.477 -13.900 -10.520 1.00 36.34 95 GLU A CA 1
ATOM 726 C C . GLU A 1 95 ? 10.542 -15.108 -10.327 1.00 36.34 95 GLU A C 1
ATOM 728 O O . GLU A 1 95 ? 11.022 -16.168 -9.913 1.00 36.34 95 GLU A O 1
ATOM 733 N N . ALA A 1 96 ? 9.249 -14.959 -10.672 1.00 37.06 96 ALA A N 1
ATOM 734 C CA . ALA A 1 96 ? 8.435 -15.941 -11.420 1.00 37.06 96 ALA A CA 1
ATOM 735 C C . ALA A 1 96 ? 6.925 -15.601 -11.410 1.00 37.06 96 ALA A C 1
ATOM 737 O O . ALA A 1 96 ? 6.245 -15.994 -10.484 1.00 37.06 96 ALA A O 1
ATOM 738 N N . SER A 1 97 ? 6.372 -14.990 -12.467 1.00 39.72 97 SER A N 1
ATOM 739 C CA . SER A 1 97 ? 5.030 -15.338 -13.002 1.00 39.72 97 SER A CA 1
ATOM 740 C C . SER A 1 97 ? 4.805 -14.678 -14.370 1.00 39.72 97 SER A C 1
ATOM 742 O O . SER A 1 97 ? 4.018 -13.753 -14.525 1.00 39.72 97 SER A O 1
ATOM 744 N N . GLU A 1 98 ? 5.517 -15.143 -15.398 1.00 46.84 98 GLU A N 1
ATOM 745 C CA . GLU A 1 98 ? 5.359 -14.612 -16.755 1.00 46.84 98 GLU A CA 1
ATOM 746 C C . GLU A 1 98 ? 4.237 -15.359 -17.513 1.00 46.84 98 GLU A C 1
ATOM 748 O O . GLU A 1 98 ? 4.178 -16.590 -17.496 1.00 46.84 98 GLU A O 1
ATOM 753 N N . HIS A 1 99 ? 3.365 -14.603 -18.200 1.00 51.97 99 HIS A N 1
ATOM 754 C CA . HIS A 1 99 ? 2.375 -15.038 -19.214 1.00 51.97 99 HIS A CA 1
ATOM 755 C C . HIS A 1 99 ? 0.904 -15.279 -18.811 1.00 51.97 99 HIS A C 1
ATOM 757 O O . HIS A 1 99 ? 0.181 -15.924 -19.575 1.00 51.97 99 HIS A O 1
ATOM 763 N N . ARG A 1 100 ? 0.405 -14.745 -17.686 1.00 49.25 100 ARG A N 1
ATOM 764 C CA . ARG A 1 100 ? -1.044 -14.802 -17.362 1.00 49.25 100 ARG A CA 1
ATOM 765 C C . ARG A 1 100 ? -1.709 -13.473 -16.995 1.00 49.25 100 ARG A C 1
ATOM 767 O O . ARG A 1 100 ? -2.925 -13.441 -16.828 1.00 49.25 100 ARG A O 1
ATOM 774 N N . ASP A 1 101 ? -0.935 -12.397 -16.986 1.00 61.22 101 ASP A N 1
ATOM 775 C CA . ASP A 1 101 ? -1.378 -11.059 -16.608 1.00 61.22 101 ASP A CA 1
ATOM 776 C C . ASP A 1 101 ? -1.614 -10.151 -17.834 1.00 61.22 101 ASP A C 1
ATOM 778 O O . ASP A 1 101 ? -1.123 -10.428 -18.933 1.00 61.22 101 ASP A O 1
ATOM 782 N N . ILE A 1 102 ? -2.371 -9.066 -17.649 1.00 60.81 102 ILE A N 1
ATOM 783 C CA . ILE A 1 102 ? -2.519 -7.967 -18.608 1.00 60.81 102 ILE A CA 1
ATOM 784 C C . ILE A 1 102 ? -1.238 -7.125 -18.714 1.00 60.81 102 ILE A C 1
ATOM 786 O O . ILE A 1 102 ? -0.995 -6.509 -1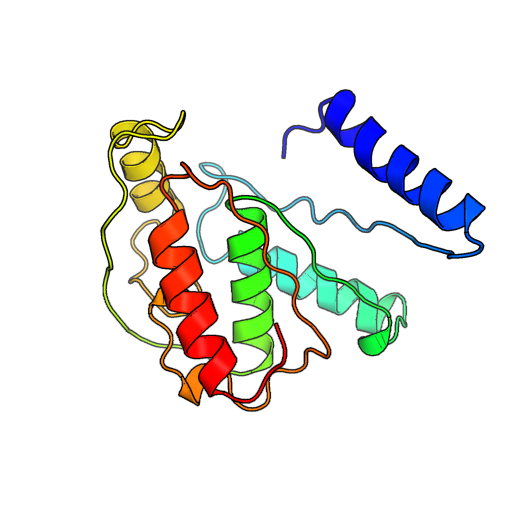9.755 1.00 60.81 102 ILE A O 1
ATOM 790 N N . ASP A 1 103 ? -0.408 -7.129 -17.670 1.00 61.31 103 ASP A N 1
ATOM 791 C CA . ASP A 1 103 ? 0.836 -6.374 -17.624 1.00 61.31 103 ASP A CA 1
ATOM 792 C C . ASP A 1 103 ? 1.960 -7.079 -18.393 1.00 61.31 103 ASP A C 1
ATOM 794 O O . ASP A 1 103 ? 2.418 -8.176 -18.067 1.00 61.31 103 ASP A O 1
ATOM 798 N N . ALA A 1 104 ? 2.421 -6.426 -19.462 1.00 63.78 104 ALA A N 1
ATOM 799 C CA . ALA A 1 104 ? 3.505 -6.937 -20.289 1.00 63.78 104 ALA A CA 1
ATOM 800 C C . ALA A 1 104 ? 4.851 -6.833 -19.559 1.00 63.78 104 ALA A C 1
ATOM 802 O O . ALA A 1 104 ? 5.193 -5.780 -19.011 1.00 63.78 104 ALA A O 1
ATOM 803 N N . ARG A 1 105 ? 5.667 -7.891 -19.635 1.00 61.91 105 ARG A N 1
ATOM 804 C CA . ARG A 1 105 ? 7.000 -7.935 -19.016 1.00 61.91 105 ARG A CA 1
ATOM 805 C C . ARG A 1 105 ? 7.872 -6.756 -19.442 1.00 61.91 105 ARG A C 1
ATOM 807 O O . ARG A 1 105 ? 8.575 -6.185 -18.614 1.00 61.91 105 ARG A O 1
ATOM 814 N N . GLU A 1 106 ? 7.846 -6.380 -20.716 1.00 64.12 106 GLU A N 1
ATOM 815 C CA . GLU A 1 106 ? 8.643 -5.267 -21.234 1.00 64.12 106 GLU A CA 1
ATOM 816 C C . GLU A 1 106 ? 8.270 -3.949 -20.543 1.00 64.12 106 GLU A C 1
ATOM 818 O O . GLU A 1 106 ? 9.152 -3.171 -20.194 1.00 64.12 106 GLU A O 1
ATOM 823 N N . VAL A 1 107 ? 6.979 -3.729 -20.275 1.00 63.03 107 VAL A N 1
ATOM 824 C CA . VAL A 1 107 ? 6.500 -2.553 -19.536 1.00 63.03 107 VAL A CA 1
ATOM 825 C C . VAL A 1 107 ? 6.963 -2.632 -18.082 1.00 63.03 107 VAL A C 1
ATOM 827 O O . VAL A 1 107 ? 7.540 -1.670 -17.579 1.00 63.03 107 VAL A O 1
ATOM 830 N N . MET A 1 108 ? 6.795 -3.785 -17.427 1.00 63.78 108 MET A N 1
ATOM 831 C CA . MET A 1 108 ? 7.248 -3.995 -16.044 1.00 63.78 108 MET A CA 1
ATOM 832 C C . MET A 1 108 ? 8.762 -3.811 -15.880 1.00 63.78 108 MET A C 1
ATOM 834 O O . MET A 1 108 ? 9.209 -3.233 -14.893 1.00 63.78 108 MET A O 1
ATOM 838 N N . THR A 1 109 ? 9.550 -4.213 -16.880 1.00 65.62 109 THR A N 1
ATOM 839 C CA . THR A 1 109 ? 11.011 -4.036 -16.908 1.00 65.62 109 THR A CA 1
ATOM 840 C C . THR A 1 109 ? 11.409 -2.562 -16.957 1.00 65.62 109 THR A C 1
ATOM 842 O O . THR A 1 109 ? 12.384 -2.153 -16.329 1.00 65.62 109 THR A O 1
ATOM 845 N N . GLU A 1 110 ? 10.679 -1.736 -17.705 1.00 68.06 110 GLU A N 1
ATOM 846 C CA . GLU A 1 110 ? 10.964 -0.301 -17.752 1.00 68.06 110 GLU A CA 1
ATOM 847 C C . GLU A 1 110 ? 10.578 0.387 -16.434 1.00 68.06 110 GLU A C 1
ATOM 849 O O . GLU A 1 110 ? 11.344 1.210 -15.929 1.00 68.06 110 GLU A O 1
ATOM 854 N N . TRP A 1 111 ? 9.459 -0.004 -15.812 1.00 68.69 111 TRP A N 1
ATOM 855 C CA . TRP A 1 111 ? 9.085 0.492 -14.482 1.00 68.69 111 TRP A CA 1
ATOM 856 C C . TRP A 1 111 ? 10.098 0.096 -13.400 1.00 68.69 111 TRP A C 1
ATOM 858 O O . TRP A 1 111 ? 10.506 0.961 -12.619 1.00 68.69 111 TRP A O 1
ATOM 868 N N . SER A 1 112 ? 10.562 -1.160 -13.386 1.00 70.25 112 SER A N 1
ATOM 869 C CA . SER A 1 112 ? 11.544 -1.649 -12.404 1.00 70.25 112 SER A CA 1
ATOM 870 C C . SER A 1 112 ? 12.918 -0.995 -12.548 1.00 70.25 112 SER A C 1
ATOM 872 O O . SER A 1 112 ? 13.662 -0.902 -11.577 1.00 70.25 112 SER A O 1
ATOM 874 N N . ARG A 1 113 ? 13.257 -0.471 -13.732 1.00 73.12 113 ARG A N 1
ATOM 875 C CA . ARG A 1 113 ? 14.469 0.337 -13.945 1.00 73.12 113 ARG A CA 1
ATOM 876 C C . ARG A 1 113 ? 14.275 1.798 -13.563 1.00 73.12 113 ARG A C 1
ATOM 878 O O . ARG A 1 113 ? 15.163 2.401 -12.960 1.00 73.12 113 ARG A O 1
ATOM 885 N N . ALA A 1 114 ? 13.136 2.376 -13.937 1.00 74.69 114 ALA A N 1
ATOM 886 C CA . ALA A 1 114 ? 12.867 3.794 -13.748 1.00 74.69 114 ALA A CA 1
ATOM 887 C C . ALA A 1 114 ? 12.673 4.159 -12.271 1.00 74.69 114 ALA A C 1
ATOM 889 O O . ALA A 1 114 ? 13.126 5.219 -11.845 1.00 74.69 114 ALA A O 1
ATOM 890 N N . TYR A 1 115 ? 12.011 3.298 -11.492 1.00 76.31 115 TYR A N 1
ATOM 891 C CA . TYR A 1 115 ? 11.661 3.603 -10.106 1.00 76.31 115 TYR A CA 1
ATOM 892 C C . TYR A 1 115 ? 12.872 3.675 -9.155 1.00 76.31 115 TYR A C 1
ATOM 894 O O . TYR A 1 115 ? 13.011 4.700 -8.482 1.00 76.31 115 TYR A O 1
ATOM 902 N N . PRO A 1 116 ? 13.794 2.689 -9.120 1.00 76.88 116 PRO A N 1
ATOM 903 C CA . PRO A 1 116 ? 14.987 2.769 -8.281 1.00 76.88 116 PRO A CA 1
ATOM 904 C C . PRO A 1 116 ? 15.975 3.830 -8.768 1.00 76.88 116 PRO A C 1
ATOM 906 O O . PRO A 1 116 ? 16.782 4.302 -7.981 1.00 76.88 116 PRO A O 1
ATOM 909 N N . ASN A 1 117 ? 15.950 4.203 -10.055 1.00 82.12 117 ASN A N 1
ATOM 910 C CA . ASN A 1 117 ? 16.791 5.256 -10.643 1.00 82.12 117 ASN A CA 1
ATOM 911 C C . ASN A 1 117 ? 18.280 5.179 -10.229 1.00 82.12 117 ASN A C 1
ATOM 913 O O . ASN A 1 117 ? 18.907 6.176 -9.870 1.00 82.12 117 ASN A O 1
ATOM 917 N N . GLY A 1 118 ? 18.844 3.968 -10.250 1.00 77.25 118 GLY A N 1
ATOM 918 C CA . GLY A 1 11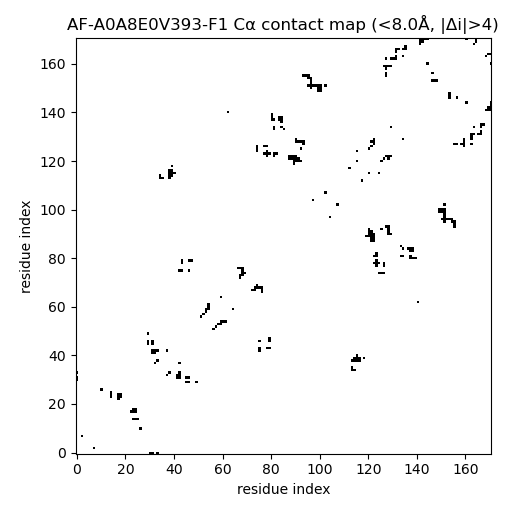8 ? 20.243 3.705 -9.896 1.00 77.25 118 GLY A CA 1
ATOM 919 C C . GLY A 1 118 ? 20.505 3.403 -8.416 1.00 77.25 118 GLY A C 1
ATOM 920 O O . GLY A 1 118 ? 21.644 3.085 -8.072 1.00 77.25 118 GLY A O 1
ATOM 921 N N . TRP A 1 119 ? 19.488 3.448 -7.553 1.00 74.44 119 TRP A N 1
ATOM 922 C CA . TRP A 1 119 ? 19.590 2.936 -6.188 1.00 74.44 119 TRP A CA 1
ATOM 923 C C . TRP A 1 119 ? 19.645 1.401 -6.176 1.00 74.44 119 TRP A C 1
ATOM 925 O O . TRP A 1 119 ? 18.932 0.758 -6.952 1.00 74.44 119 TRP A O 1
ATOM 935 N N . PRO A 1 120 ? 20.474 0.794 -5.307 1.00 79.94 120 PRO A N 1
ATOM 936 C CA . PRO A 1 120 ? 20.482 -0.651 -5.132 1.00 79.94 120 PRO A CA 1
ATOM 937 C C . PRO A 1 120 ? 19.162 -1.130 -4.515 1.00 79.94 120 PRO A C 1
ATOM 939 O O . PRO A 1 120 ? 18.565 -0.437 -3.684 1.00 79.94 120 PRO A O 1
ATOM 942 N N . SER A 1 121 ? 18.747 -2.342 -4.889 1.00 79.44 121 SER A N 1
ATOM 943 C CA . SER A 1 121 ? 17.590 -2.998 -4.276 1.00 79.44 121 SER A CA 1
ATOM 944 C C . SER A 1 121 ? 17.790 -3.199 -2.765 1.00 79.44 121 SER A C 1
ATOM 946 O O . SER A 1 121 ? 18.914 -3.334 -2.265 1.00 79.44 121 SER A O 1
ATOM 948 N N . ASN A 1 122 ? 16.686 -3.155 -2.021 1.00 83.00 122 ASN A N 1
ATOM 949 C CA . ASN A 1 122 ? 16.633 -3.280 -0.567 1.00 83.00 122 ASN A CA 1
ATOM 950 C C . ASN A 1 122 ? 15.215 -3.685 -0.121 1.00 83.00 122 ASN A C 1
ATOM 952 O O . ASN A 1 122 ? 14.279 -3.654 -0.912 1.00 83.00 122 ASN A O 1
ATOM 956 N N . ASN A 1 123 ? 15.034 -3.987 1.167 1.00 84.50 123 ASN A N 1
ATOM 957 C CA . ASN A 1 123 ? 13.759 -4.467 1.723 1.00 84.50 123 ASN A CA 1
ATOM 958 C C . ASN A 1 123 ? 12.598 -3.445 1.677 1.00 84.50 123 ASN A C 1
ATOM 960 O O . ASN A 1 123 ? 11.457 -3.826 1.932 1.00 84.50 123 ASN A O 1
ATOM 964 N N . TYR A 1 124 ? 12.861 -2.157 1.408 1.00 77.88 124 TYR A N 1
ATOM 965 C CA . TYR A 1 124 ? 11.821 -1.135 1.192 1.00 77.88 124 TYR A CA 1
ATOM 966 C C . TYR A 1 124 ? 11.354 -1.092 -0.263 1.00 77.88 124 TYR A C 1
ATOM 968 O O . TYR A 1 124 ? 10.216 -0.719 -0.517 1.00 77.88 124 TYR A O 1
ATOM 976 N N . ILE A 1 125 ? 12.224 -1.465 -1.205 1.00 80.56 125 ILE A N 1
ATOM 977 C CA . ILE A 1 125 ? 11.896 -1.575 -2.630 1.00 80.56 125 ILE A CA 1
ATOM 978 C C . ILE A 1 125 ? 11.284 -2.954 -2.904 1.00 80.56 125 ILE A C 1
ATOM 980 O O . ILE A 1 125 ? 10.230 -3.043 -3.524 1.00 80.56 125 ILE A O 1
ATOM 984 N N . GLU A 1 126 ? 11.887 -4.012 -2.361 1.00 82.62 126 GLU A N 1
ATOM 985 C CA . GLU A 1 126 ? 11.509 -5.409 -2.574 1.00 82.62 126 GLU A CA 1
ATOM 986 C C . GLU A 1 126 ? 11.162 -6.091 -1.245 1.00 82.62 126 GLU A C 1
ATOM 988 O O . GLU A 1 126 ? 11.968 -6.787 -0.622 1.00 82.62 126 GLU A O 1
ATOM 993 N N . ALA A 1 127 ? 9.925 -5.906 -0.780 1.00 82.12 127 ALA A N 1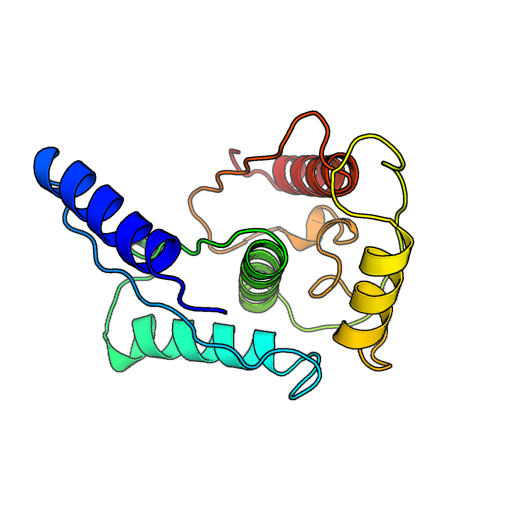
ATOM 994 C CA . ALA A 1 127 ? 9.470 -6.492 0.484 1.00 82.12 127 ALA A CA 1
ATOM 995 C C . ALA A 1 127 ? 9.544 -8.035 0.497 1.00 82.12 127 ALA A C 1
ATOM 997 O O . ALA A 1 127 ? 9.704 -8.634 1.562 1.00 82.12 127 ALA A O 1
ATOM 998 N N . ALA A 1 128 ? 9.455 -8.689 -0.666 1.00 79.62 128 ALA A N 1
ATOM 999 C CA . ALA A 1 128 ? 9.571 -10.144 -0.794 1.00 79.62 128 ALA A CA 1
ATOM 1000 C C . ALA A 1 128 ? 10.947 -10.695 -0.371 1.00 79.62 128 ALA A C 1
ATOM 1002 O O . ALA A 1 128 ? 11.033 -11.850 0.068 1.00 79.62 128 ALA A O 1
ATOM 1003 N N . GLU A 1 129 ? 11.986 -9.856 -0.412 1.00 81.25 129 GLU A N 1
ATOM 1004 C CA . GLU A 1 129 ? 13.363 -10.217 -0.057 1.00 81.25 129 GLU A CA 1
ATOM 1005 C C . GLU A 1 129 ? 13.679 -10.053 1.427 1.00 81.25 129 GLU A C 1
ATOM 1007 O O . GLU A 1 129 ? 14.644 -10.623 1.946 1.00 81.25 129 GLU A O 1
ATOM 1012 N N . ALA A 1 130 ? 12.829 -9.327 2.149 1.00 84.00 130 ALA A N 1
ATOM 1013 C CA . ALA A 1 130 ? 12.982 -9.145 3.577 1.00 84.00 130 ALA A CA 1
ATOM 1014 C C . ALA A 1 130 ? 12.895 -10.492 4.311 1.00 84.00 130 ALA A C 1
ATOM 1016 O O . ALA A 1 130 ? 11.896 -11.212 4.228 1.00 84.00 130 ALA A O 1
ATOM 1017 N N . SER A 1 131 ? 13.941 -10.830 5.071 1.00 85.88 131 SER A N 1
ATOM 1018 C CA . SER A 1 131 ? 13.968 -12.046 5.897 1.00 85.88 131 SER A CA 1
ATOM 1019 C C . SER A 1 131 ? 12.796 -12.100 6.888 1.00 85.88 131 SER A C 1
ATOM 1021 O O . SER A 1 131 ? 12.253 -11.071 7.272 1.00 85.88 131 SER A O 1
ATOM 1023 N N . GLU A 1 132 ? 12.439 -13.285 7.381 1.00 84.38 132 GLU A N 1
ATOM 1024 C CA . GLU A 1 132 ? 11.359 -13.442 8.375 1.00 84.38 132 GLU A CA 1
ATOM 1025 C C . GLU A 1 132 ? 11.569 -12.545 9.608 1.00 84.38 132 GLU A C 1
ATOM 1027 O O . GLU A 1 132 ? 10.647 -11.870 10.061 1.00 84.38 132 GLU A O 1
ATOM 1032 N N . GLY A 1 133 ? 12.812 -12.466 10.099 1.00 83.12 133 GLY A N 1
ATOM 1033 C CA . GLY A 1 133 ? 13.167 -11.647 11.258 1.00 83.12 133 GLY A CA 1
ATOM 1034 C C . GLY A 1 133 ? 13.022 -10.139 11.039 1.00 83.12 133 GLY A C 1
ATOM 1035 O O . GLY A 1 133 ? 12.891 -9.407 12.017 1.00 83.12 133 GLY A O 1
ATOM 1036 N N . TRP A 1 134 ? 12.994 -9.679 9.783 1.00 82.88 134 TRP A N 1
ATOM 1037 C CA . TRP A 1 134 ? 12.767 -8.274 9.427 1.00 82.88 134 TRP A CA 1
ATOM 1038 C C . TRP A 1 134 ? 11.393 -7.772 9.873 1.00 82.88 134 TRP A C 1
ATOM 1040 O O . TRP A 1 134 ? 11.214 -6.597 10.170 1.00 82.88 134 TRP A O 1
ATOM 1050 N N . TRP A 1 135 ? 10.408 -8.666 9.937 1.00 84.06 135 TRP A N 1
ATOM 1051 C CA . TRP A 1 135 ? 9.023 -8.312 10.236 1.00 84.06 135 TRP A CA 1
ATOM 1052 C C . TRP A 1 135 ? 8.679 -8.426 11.727 1.00 84.06 135 TRP A C 1
ATOM 1054 O O . TRP A 1 135 ? 7.524 -8.232 12.118 1.00 84.06 135 TRP A O 1
ATOM 1064 N N . ASN A 1 136 ? 9.664 -8.733 12.574 1.00 81.94 136 ASN A N 1
ATOM 1065 C CA . ASN A 1 136 ? 9.477 -8.816 14.017 1.00 81.94 136 ASN A CA 1
ATOM 1066 C C . ASN A 1 136 ? 9.132 -7.442 14.607 1.00 81.94 136 ASN A C 1
ATOM 1068 O O . ASN A 1 136 ? 9.790 -6.449 14.312 1.00 81.94 136 ASN A O 1
ATOM 1072 N N . ASN A 1 137 ? 8.146 -7.401 15.507 1.00 78.62 137 ASN A N 1
ATOM 1073 C CA . ASN A 1 137 ? 7.679 -6.181 16.185 1.00 78.62 137 ASN A CA 1
ATOM 1074 C C . ASN A 1 137 ? 7.129 -5.088 15.250 1.00 78.62 137 ASN A C 1
ATOM 1076 O O . ASN A 1 137 ? 7.047 -3.928 15.657 1.00 78.62 137 ASN A O 1
ATOM 1080 N N . THR A 1 138 ? 6.723 -5.438 14.026 1.00 79.88 138 THR A N 1
ATOM 1081 C CA . THR A 1 138 ? 5.965 -4.520 13.170 1.00 79.88 138 THR A CA 1
ATOM 1082 C C . THR A 1 138 ? 4.751 -3.963 13.913 1.00 79.88 138 THR A C 1
ATOM 1084 O O . THR A 1 138 ? 3.997 -4.687 14.573 1.00 79.88 138 THR A O 1
ATOM 1087 N N . GLN A 1 139 ? 4.574 -2.645 13.816 1.00 76.81 139 GLN A N 1
ATOM 1088 C CA . GLN A 1 139 ? 3.551 -1.891 14.545 1.00 76.81 139 GLN A CA 1
ATOM 1089 C C . GLN A 1 139 ? 2.195 -1.921 13.829 1.00 76.81 139 GLN A C 1
ATOM 1091 O O . GLN A 1 139 ? 1.559 -0.893 13.611 1.00 76.81 139 GLN A O 1
ATOM 1096 N N . VAL A 1 140 ? 1.747 -3.115 13.444 1.00 79.38 140 VAL A N 1
ATOM 1097 C CA . VAL A 1 140 ? 0.484 -3.334 12.738 1.00 79.38 140 VAL A CA 1
ATOM 1098 C C . VAL A 1 140 ? -0.349 -4.375 13.474 1.00 79.38 140 VAL A C 1
ATOM 1100 O O . VAL A 1 140 ? 0.165 -5.389 13.944 1.00 79.38 140 VAL A O 1
ATOM 1103 N N . GLN A 1 141 ? -1.649 -4.115 13.610 1.00 76.69 141 GLN A N 1
ATOM 1104 C CA . GLN A 1 141 ? -2.551 -5.037 14.306 1.00 76.69 141 GLN A CA 1
ATOM 1105 C C . GLN A 1 141 ? -2.984 -6.194 13.406 1.00 76.69 141 GLN A C 1
ATOM 1107 O O . GLN A 1 141 ? -3.075 -7.334 13.860 1.00 76.69 141 GLN A O 1
ATOM 1112 N N . GLN A 1 142 ? -3.286 -5.891 12.144 1.00 78.94 142 GLN A N 1
ATOM 1113 C CA . GLN A 1 142 ? -3.799 -6.834 11.157 1.00 78.94 142 GLN A CA 1
ATOM 1114 C C . GLN A 1 142 ? -3.357 -6.405 9.761 1.00 78.94 142 GLN A C 1
ATOM 1116 O O . GLN A 1 142 ? -3.254 -5.212 9.482 1.00 78.94 142 GLN A O 1
ATOM 1121 N N . ILE A 1 143 ? -3.144 -7.381 8.884 1.00 83.75 143 ILE A N 1
ATOM 1122 C CA . ILE A 1 143 ? -2.865 -7.153 7.469 1.00 83.75 143 ILE A CA 1
ATOM 1123 C C . ILE A 1 143 ? -3.867 -7.963 6.653 1.00 83.75 143 ILE A C 1
ATOM 1125 O O . ILE A 1 143 ? -4.062 -9.146 6.914 1.00 83.75 143 ILE A O 1
ATOM 1129 N N . LEU A 1 144 ? -4.465 -7.332 5.643 1.00 84.62 144 LEU A N 1
ATOM 1130 C CA . LEU A 1 144 ? -5.225 -8.009 4.598 1.00 84.62 144 LEU A CA 1
ATOM 1131 C C . LEU A 1 144 ? -4.456 -7.901 3.283 1.00 84.62 144 LEU A C 1
ATOM 1133 O O . LEU A 1 144 ? -4.096 -6.804 2.865 1.00 84.62 144 LEU A O 1
ATOM 1137 N N . VAL A 1 145 ? -4.249 -9.038 2.622 1.00 84.44 145 VAL A N 1
ATOM 1138 C CA . VAL A 1 145 ? -3.549 -9.122 1.336 1.00 84.44 145 VAL A CA 1
ATOM 1139 C C . VAL A 1 145 ? -4.484 -9.764 0.328 1.00 84.44 145 VAL A C 1
ATOM 1141 O O . VAL A 1 145 ? -4.962 -10.877 0.547 1.00 84.44 145 VAL A O 1
ATOM 1144 N N . LEU A 1 146 ? -4.748 -9.065 -0.772 1.00 82.19 146 LEU A N 1
ATOM 1145 C CA . LEU A 1 146 ? -5.563 -9.556 -1.879 1.00 82.19 146 LEU A CA 1
ATOM 1146 C C . LEU A 1 146 ? -4.703 -9.557 -3.142 1.00 82.19 146 LEU A C 1
ATOM 1148 O O . LEU A 1 146 ? -4.029 -8.571 -3.420 1.00 82.19 146 LEU A O 1
ATOM 1152 N N . ALA A 1 147 ? -4.730 -10.656 -3.891 1.00 77.88 147 ALA A N 1
ATOM 1153 C CA . ALA A 1 147 ? -4.018 -10.791 -5.157 1.00 77.88 147 ALA A CA 1
ATOM 1154 C C . ALA A 1 147 ? -4.888 -11.543 -6.169 1.00 77.88 147 ALA A C 1
ATOM 1156 O O . ALA A 1 147 ? -5.607 -12.479 -5.798 1.00 77.88 147 ALA A O 1
ATOM 1157 N N . GLY A 1 148 ? -4.822 -11.137 -7.438 1.00 74.00 148 GLY A N 1
ATOM 1158 C CA . GLY A 1 148 ? -5.436 -11.872 -8.539 1.00 74.00 148 GLY A CA 1
ATOM 1159 C C . GLY A 1 148 ? -4.788 -13.248 -8.706 1.00 74.00 148 GLY A C 1
ATOM 1160 O O . GLY A 1 148 ? -3.578 -13.397 -8.560 1.00 74.00 148 GLY A O 1
ATOM 1161 N N . GLY A 1 149 ? -5.587 -14.275 -9.010 1.00 74.44 149 GLY A N 1
ATOM 1162 C CA . GLY A 1 149 ? -5.080 -15.646 -9.177 1.00 74.44 149 GLY A CA 1
ATOM 1163 C C . GLY A 1 149 ? -4.153 -15.840 -10.385 1.00 74.44 149 GLY A C 1
ATOM 1164 O O . GLY A 1 149 ? -3.394 -16.807 -10.410 1.00 74.44 149 GLY A O 1
ATOM 1165 N N . ASP A 1 150 ? -4.208 -14.916 -11.343 1.00 72.19 150 ASP A N 1
ATOM 1166 C CA . ASP A 1 150 ? -3.445 -14.924 -12.595 1.00 72.19 150 ASP A CA 1
ATOM 1167 C C . ASP A 1 150 ? -2.497 -13.706 -12.724 1.00 72.19 150 ASP A C 1
ATOM 1169 O O . ASP A 1 150 ? -1.909 -13.498 -13.780 1.00 72.19 150 ASP A O 1
ATOM 1173 N N . GLU A 1 151 ? -2.323 -12.923 -11.650 1.00 68.38 151 GLU A N 1
ATOM 1174 C CA . GLU A 1 151 ? -1.441 -11.742 -11.601 1.00 68.38 151 GLU A CA 1
ATOM 1175 C C . GLU A 1 151 ? 0.051 -12.141 -11.653 1.00 68.38 151 GLU A C 1
ATOM 1177 O O . GLU A 1 151 ? 0.480 -13.081 -10.977 1.00 68.38 151 GLU A O 1
ATOM 1182 N N . ALA A 1 152 ? 0.866 -11.379 -12.383 1.00 66.06 152 ALA A N 1
ATOM 1183 C CA . ALA A 1 152 ? 2.312 -11.537 -12.534 1.00 66.06 152 ALA A CA 1
ATOM 1184 C C . ALA A 1 152 ? 3.088 -11.306 -11.229 1.00 66.06 152 ALA A C 1
ATOM 1186 O O . ALA A 1 152 ? 4.214 -11.781 -11.084 1.00 66.06 152 ALA A O 1
ATOM 1187 N N . LEU A 1 153 ? 2.484 -10.619 -10.260 1.00 71.56 153 LEU A N 1
ATOM 1188 C CA . LEU A 1 153 ? 3.043 -10.364 -8.932 1.00 71.56 153 LEU A CA 1
ATOM 1189 C C . LEU A 1 153 ? 2.615 -11.409 -7.888 1.00 71.56 153 LEU A C 1
ATOM 1191 O O . LEU A 1 153 ? 2.977 -11.300 -6.716 1.00 71.56 153 LEU A O 1
ATOM 1195 N N . LEU A 1 154 ? 1.849 -12.435 -8.270 1.00 74.50 154 LEU A N 1
ATOM 1196 C CA . LEU A 1 154 ? 1.278 -13.380 -7.312 1.00 74.50 154 LEU A CA 1
ATOM 1197 C C . LEU A 1 154 ? 2.340 -14.142 -6.507 1.00 74.50 154 LEU A C 1
ATOM 1199 O O . LEU A 1 154 ? 2.178 -14.332 -5.299 1.00 74.50 154 LEU A O 1
ATOM 1203 N N . ASP A 1 155 ? 3.410 -14.597 -7.150 1.00 73.44 155 ASP A N 1
ATOM 1204 C CA . ASP A 1 155 ? 4.458 -15.361 -6.476 1.00 73.44 155 ASP A CA 1
ATOM 1205 C C . ASP A 1 155 ? 5.322 -14.507 -5.533 1.00 73.44 155 ASP A C 1
ATOM 1207 O O . ASP A 1 155 ? 5.477 -14.932 -4.3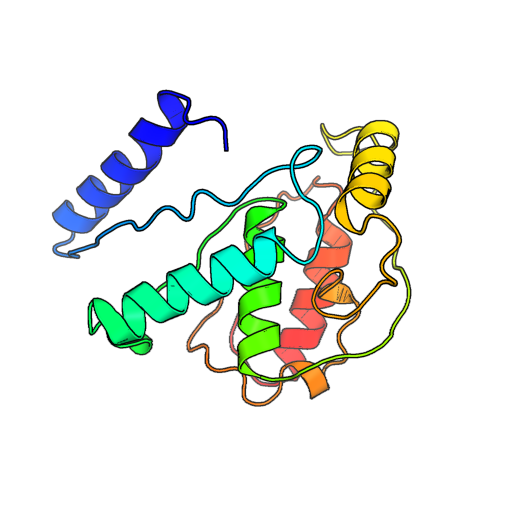81 1.00 73.44 155 ASP A O 1
ATOM 1211 N N . PRO A 1 156 ? 5.798 -13.295 -5.894 1.00 70.62 156 PRO A N 1
ATOM 1212 C CA . PRO A 1 156 ? 6.447 -12.421 -4.915 1.00 70.62 156 PRO A CA 1
ATOM 1213 C C . PRO A 1 156 ? 5.501 -12.013 -3.770 1.00 70.62 156 PRO A C 1
ATOM 1215 O O . PRO A 1 156 ? 5.926 -11.990 -2.612 1.00 70.62 156 PRO A O 1
ATOM 1218 N N . ILE A 1 157 ? 4.199 -11.813 -4.031 1.00 77.62 157 ILE A N 1
ATOM 1219 C CA . ILE A 1 157 ? 3.200 -11.579 -2.971 1.00 77.62 157 ILE A CA 1
ATOM 1220 C C . ILE A 1 157 ? 3.122 -12.781 -2.018 1.00 77.62 157 ILE A C 1
ATOM 1222 O O . ILE A 1 157 ? 3.165 -12.610 -0.798 1.00 77.62 157 ILE A O 1
ATOM 1226 N N . LYS A 1 158 ? 3.037 -14.011 -2.539 1.00 79.38 158 LYS A N 1
ATOM 1227 C CA . LYS A 1 158 ? 3.021 -15.231 -1.712 1.00 79.38 158 LYS A CA 1
ATOM 1228 C C . LYS A 1 158 ? 4.315 -15.408 -0.926 1.00 79.38 158 LYS A C 1
ATOM 1230 O O . LYS A 1 158 ? 4.256 -15.811 0.236 1.00 79.38 158 LYS A O 1
ATOM 1235 N N . ALA A 1 159 ? 5.463 -15.136 -1.545 1.00 78.94 159 ALA A N 1
ATOM 1236 C CA . ALA A 1 159 ? 6.763 -15.221 -0.894 1.00 78.94 159 ALA A CA 1
ATOM 1237 C C . ALA A 1 159 ? 6.813 -14.285 0.319 1.00 78.94 159 ALA A C 1
ATOM 1239 O O . ALA A 1 159 ? 7.097 -14.741 1.429 1.00 78.94 159 ALA A O 1
ATOM 1240 N N . TRP A 1 160 ? 6.424 -13.021 0.138 1.00 86.12 160 TRP A N 1
ATOM 1241 C CA . TRP A 1 160 ? 6.324 -12.059 1.232 1.00 86.12 160 TRP A CA 1
ATOM 1242 C C . TRP A 1 160 ? 5.330 -12.506 2.319 1.00 86.12 160 TRP A C 1
ATOM 1244 O O . TRP A 1 160 ? 5.698 -12.581 3.492 1.00 86.12 160 TRP A O 1
ATOM 1254 N N . VAL A 1 161 ? 4.100 -12.888 1.943 1.00 85.69 161 VAL A N 1
ATO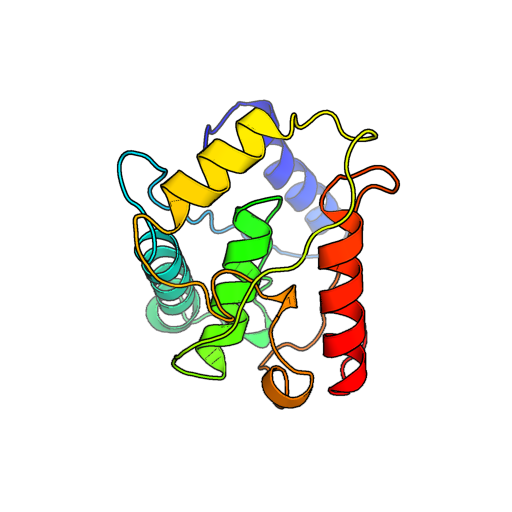M 1255 C CA . VAL A 1 161 ? 3.055 -13.367 2.873 1.00 85.69 161 VAL A CA 1
ATOM 1256 C C . VAL A 1 161 ? 3.559 -14.520 3.739 1.00 85.69 161 VAL A C 1
ATOM 1258 O O . VAL A 1 161 ? 3.307 -14.548 4.943 1.00 85.69 161 VAL A O 1
ATOM 1261 N N . ASN A 1 162 ? 4.272 -15.479 3.147 1.00 81.94 162 ASN A N 1
ATOM 1262 C CA . ASN A 1 162 ? 4.805 -16.621 3.882 1.00 81.94 162 ASN A CA 1
ATOM 1263 C C . ASN A 1 162 ? 5.854 -16.187 4.908 1.00 81.94 162 ASN A C 1
ATOM 1265 O O . ASN A 1 162 ? 5.768 -16.602 6.062 1.00 81.94 162 ASN A O 1
ATOM 1269 N N . ARG A 1 163 ? 6.789 -15.308 4.527 1.00 81.81 163 ARG A N 1
ATOM 1270 C CA . ARG A 1 163 ? 7.806 -14.785 5.452 1.00 81.81 163 ARG A CA 1
ATOM 1271 C C . ARG A 1 163 ? 7.177 -13.975 6.591 1.00 81.81 163 ARG A C 1
ATOM 1273 O O . ARG A 1 163 ? 7.588 -14.116 7.739 1.00 81.81 163 ARG A O 1
ATOM 1280 N N . PHE A 1 164 ? 6.143 -13.187 6.294 1.00 83.06 164 PHE A N 1
ATOM 1281 C CA . PHE A 1 164 ? 5.423 -12.389 7.290 1.00 83.06 164 PHE A CA 1
ATOM 1282 C C . PHE A 1 164 ? 4.581 -13.244 8.253 1.00 83.06 164 PHE A C 1
ATOM 1284 O O . PHE A 1 164 ? 4.483 -12.945 9.437 1.00 83.06 164 PHE A O 1
ATOM 1291 N N . LYS A 1 165 ? 3.987 -14.356 7.800 1.00 81.62 165 LYS A N 1
ATOM 1292 C CA . LYS A 1 165 ? 3.272 -15.278 8.709 1.00 81.62 165 LYS A CA 1
ATOM 1293 C C . LYS A 1 165 ? 4.203 -15.908 9.739 1.00 81.62 165 LYS A C 1
ATOM 1295 O O . LYS A 1 165 ? 3.802 -16.111 10.886 1.00 81.62 165 LYS A O 1
ATOM 1300 N N . VAL A 1 166 ? 5.436 -16.221 9.342 1.00 74.38 166 VAL A N 1
ATOM 1301 C CA . VAL A 1 166 ? 6.415 -16.851 10.237 1.00 74.38 166 VAL A CA 1
ATOM 1302 C C . VAL A 1 166 ? 6.857 -15.903 11.360 1.00 74.38 166 VAL A C 1
ATOM 1304 O O . VAL A 1 166 ? 7.129 -16.376 12.462 1.00 74.38 166 VAL A O 1
ATOM 1307 N N . SER A 1 167 ? 6.813 -14.580 11.162 1.00 68.62 167 SER A N 1
ATOM 1308 C CA . SER A 1 167 ? 7.122 -13.597 12.216 1.00 68.62 167 SER A CA 1
ATOM 1309 C C . SER A 1 167 ? 6.030 -13.451 13.293 1.00 68.62 167 SER A C 1
ATOM 1311 O O . SER A 1 167 ? 6.166 -12.640 14.209 1.00 68.62 167 SER A O 1
ATOM 1313 N N . GLY A 1 168 ? 4.965 -14.265 13.241 1.00 66.06 168 GLY A N 1
ATOM 1314 C CA . GLY A 1 168 ? 3.977 -14.401 14.318 1.00 66.06 168 GLY A CA 1
ATOM 1315 C C . GLY A 1 168 ? 2.687 -13.598 14.137 1.00 66.06 168 GLY A C 1
ATOM 1316 O O . GLY A 1 168 ? 1.871 -13.540 15.060 1.00 66.06 168 GLY A O 1
ATOM 1317 N N . TYR A 1 169 ? 2.466 -13.009 12.962 1.00 64.25 169 TYR A N 1
ATOM 1318 C CA . TYR A 1 169 ? 1.272 -12.218 12.666 1.00 64.25 169 TYR A CA 1
ATOM 1319 C C . TYR A 1 169 ? 0.153 -13.052 12.032 1.00 64.25 169 TYR A C 1
ATOM 1321 O O . TYR A 1 169 ? 0.386 -14.023 11.310 1.00 64.25 169 TYR A O 1
ATOM 1329 N N . ARG A 1 170 ? -1.098 -12.656 12.297 1.00 58.78 170 ARG A N 1
ATOM 1330 C CA . ARG A 1 170 ? -2.280 -13.228 11.641 1.00 58.78 170 ARG A CA 1
ATOM 1331 C C . ARG A 1 170 ? -2.562 -12.458 10.352 1.00 58.78 170 ARG A C 1
ATOM 1333 O O . ARG A 1 170 ? -2.841 -11.263 10.421 1.00 58.78 170 ARG A O 1
ATOM 1340 N N . ILE A 1 171 ? -2.502 -13.167 9.225 1.00 56.59 171 ILE A N 1
ATOM 1341 C CA . ILE A 1 171 ? -2.973 -12.723 7.903 1.00 56.59 171 ILE A CA 1
ATOM 1342 C C . ILE A 1 171 ? -4.194 -13.556 7.538 1.00 56.59 171 ILE A C 1
ATOM 1344 O O . ILE A 1 171 ? -4.065 -14.805 7.622 1.00 56.59 171 ILE A O 1
#

Mean predicted aligned error: 8.94 Å

Radius of gyration: 16.81 Å; Cα contacts (8 Å, |Δi|>4): 176; chains: 1; bounding box: 46×34×38 Å

Organism: NCBI:txid91492

Solvent-accessible surface area (backbone atoms only — not comparable to full-atom values): 10521 Å² total; per-residue (Å²): 116,86,81,41,68,71,63,65,51,45,56,59,50,52,45,51,55,36,45,75,70,76,40,89,77,85,87,83,83,80,83,48,62,54,74,90,85,38,42,62,62,51,41,55,54,47,51,47,51,49,50,46,42,44,37,69,75,66,63,41,59,71,93,78,61,82,86,81,53,60,74,73,43,32,47,47,47,51,23,47,54,44,51,80,66,50,86,91,89,76,56,79,92,88,87,70,46,87,89,63,43,92,73,52,65,72,60,52,52,51,50,65,51,53,40,39,64,85,55,79,58,23,52,55,77,39,54,48,64,40,53,39,75,70,48,50,84,49,97,65,94,71,59,87,86,87,77,58,97,49,39,46,57,38,48,53,52,49,48,26,53,54,30,46,44,71,44,73,52,72,110

Secondary structure (DSSP, 8-state):
----HHHHHHHHHHHHHHHHTT---------PPPTTT--TTHHHHHHHHHHHIIIIIS---GGG-----STHHHHHHHHHHHHTT-------------SSSSS-HHHHHHHHHHTTTTPPP-TTT-GGGS-GGGGTT-S-S-------TT-TTHHHHHHHHHHHHHTT---

Foldseek 3Di:
DPPDPVNVVPVVVVQVVCVVVVHHDDDDDQPFDDPPVDAPPRSLVSVLVSVCCCCPVVVDDPVRDDQDDDDVSVLSSQLNLLVVQDDDDDDDDDDDDPDQDPDDPVNVVVVLCSHCVPPHDGCSNQVLGDALVSLAPRPDQADDDDDDPRDRCVVSSVSNVVSPVSNPHDD

InterPro domains:
  IPR013094 Alpha/beta hydrolase fold-3 [PF07859] (28-84)
  IPR029058 Alpha/Beta hydrolase fold [G3DSA:3.40.50.1820] (9-170)
  IPR029058 Alpha/Beta hydrolase fold [SSF53474] (9-164)
  IPR033140 Lipase, GDXG, putative serine active site [PS01174] (65-77)
  IPR050300 GDXG lipolytic enzyme [PTHR48081] (18-165)

Sequence (171 aa):
MDATAPYLDFWPRIQKSLASADIETAWFHCTYTLTPHAAYPTQFEEAVEALRYIVEDLGRSPSQILLAGDSAGANLCLAVLSHLTHPSDGVPDVEASEHRDIDAREVMTEWSRAYPNGWPSNNYIEAAEASEGWWNNTQVQQILVLAGGDEALLDPIKAWVNRFKVSGYRI

pLDDT: mean 74.9, std 13.8, range [30.72, 93.81]